Protein AF-A0A175R3Z2-F1 (afdb_monomer)

Secondary structure (DSSP, 8-state):
--HHHIIIIIHHHHHHHHHHHHHHHHHTTT----TTTTT-HHHHHHHHHHHHHHHHHHHHHHHHHHHHHHHHHHHHT---HHHHHHHHHHHHHHHHTSGGGGG-HHHHHHHHHHHHHHHHHHHHHHTT-

Foldseek 3Di:
DPPVCCVVPQLVVLLLVLLLQLLCLLDVVPDDDDVCCVVDVVSVVVVVVSSVVSSVVLSVLLVVLSVVLVVCCVVVVAQDLVVLQVSLQVSLQVSCCDDPNVVDPSSSSSSNSSSNSSSNSCNVRRRND

pLDDT: mean 83.49, std 7.94, range [58.94, 92.62]

Structure (mmCIF, N/CA/C/O backbone):
data_AF-A0A175R3Z2-F1
#
_entry.id   AF-A0A175R3Z2-F1
#
loop_
_atom_site.group_PDB
_atom_site.id
_atom_site.type_symbol
_atom_site.label_atom_id
_atom_site.label_alt_id
_atom_site.label_comp_id
_atom_site.label_asym_id
_atom_site.label_entity_id
_atom_site.label_seq_id
_atom_site.pdbx_PDB_ins_code
_atom_site.Cartn_x
_atom_site.Cartn_y
_atom_site.Cartn_z
_atom_site.occupancy
_atom_site.B_iso_or_equiv
_atom_site.auth_seq_id
_atom_site.auth_comp_id
_atom_site.auth_asym_id
_atom_site.auth_atom_id
_atom_site.pdbx_PDB_model_num
ATOM 1 N N . MET A 1 1 ? -24.640 -1.308 -1.535 1.00 61.31 1 MET A N 1
ATOM 2 C CA . MET A 1 1 ? -23.942 -2.569 -1.887 1.00 61.31 1 MET A CA 1
ATOM 3 C C . MET A 1 1 ? -23.992 -3.481 -0.667 1.00 61.31 1 MET A C 1
ATOM 5 O O . MET A 1 1 ? -23.917 -2.945 0.430 1.00 61.31 1 MET A O 1
ATOM 9 N N . SER A 1 2 ? -24.162 -4.803 -0.787 1.00 79.44 2 SER A N 1
ATOM 10 C CA . SER A 1 2 ? -24.062 -5.654 0.413 1.00 79.44 2 SER A CA 1
ATOM 11 C C . SER A 1 2 ? -22.615 -5.628 0.928 1.00 79.44 2 SER A C 1
ATOM 13 O O . SER A 1 2 ? -21.682 -5.655 0.122 1.00 79.44 2 SER A O 1
ATOM 15 N N . ALA A 1 3 ? -22.415 -5.565 2.250 1.00 79.00 3 ALA A N 1
ATOM 16 C CA . ALA A 1 3 ? -21.078 -5.511 2.861 1.00 79.00 3 ALA A CA 1
ATOM 17 C C . ALA A 1 3 ? -20.155 -6.643 2.364 1.00 79.00 3 ALA A C 1
ATOM 19 O O . ALA A 1 3 ? -18.959 -6.446 2.165 1.00 79.00 3 ALA A O 1
ATOM 20 N N . VAL A 1 4 ? -20.738 -7.805 2.057 1.00 79.88 4 VAL A N 1
ATOM 21 C CA . VAL A 1 4 ? -20.042 -8.975 1.508 1.00 79.88 4 VAL A CA 1
ATOM 22 C C . VAL A 1 4 ? -19.396 -8.684 0.149 1.00 79.88 4 VAL A C 1
ATOM 24 O O . VAL A 1 4 ? -18.222 -8.986 -0.036 1.00 79.88 4 VAL A O 1
ATOM 27 N N . LEU A 1 5 ? -20.116 -8.066 -0.796 1.00 82.31 5 LEU A N 1
ATOM 28 C CA . LEU A 1 5 ? -19.567 -7.756 -2.127 1.00 82.31 5 LEU A CA 1
ATOM 29 C C . LEU A 1 5 ? -18.435 -6.7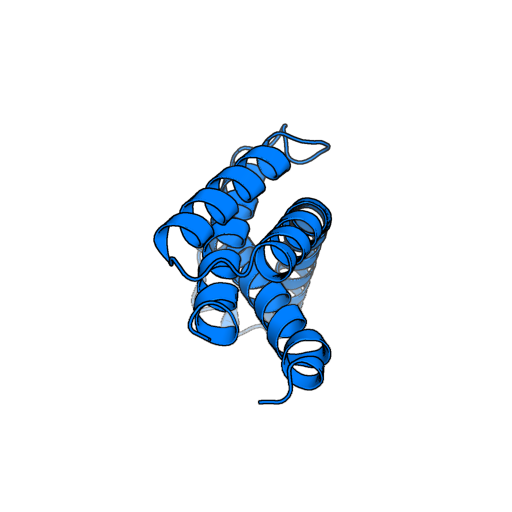28 -2.052 1.00 82.31 5 LEU A C 1
ATOM 31 O O . LEU A 1 5 ? -17.463 -6.809 -2.803 1.00 82.31 5 LEU A O 1
ATOM 35 N N . ARG A 1 6 ? -18.547 -5.776 -1.121 1.00 83.25 6 ARG A N 1
ATOM 36 C CA . ARG A 1 6 ? -17.521 -4.764 -0.871 1.00 83.25 6 ARG A CA 1
ATOM 37 C C . ARG A 1 6 ? -16.226 -5.406 -0.378 1.00 83.25 6 ARG A C 1
ATOM 39 O O . ARG A 1 6 ? -15.173 -5.169 -0.964 1.00 83.25 6 ARG A O 1
ATOM 46 N N . ILE A 1 7 ? -16.328 -6.252 0.646 1.00 83.38 7 ILE A N 1
ATOM 47 C CA . ILE A 1 7 ? -15.185 -6.937 1.262 1.00 83.38 7 ILE A CA 1
ATOM 48 C C . ILE A 1 7 ? -14.544 -7.942 0.301 1.00 83.38 7 ILE A C 1
ATOM 50 O O . ILE A 1 7 ? -13.323 -8.051 0.269 1.00 83.38 7 ILE A O 1
ATOM 54 N N . LEU A 1 8 ? -15.345 -8.646 -0.502 1.00 85.31 8 LEU A N 1
ATOM 55 C CA . LEU A 1 8 ? -14.841 -9.696 -1.387 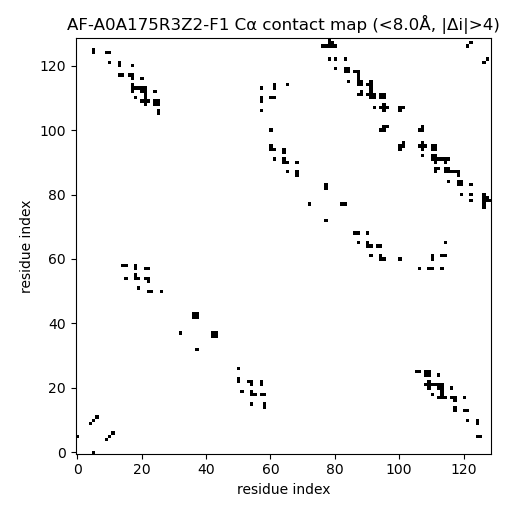1.00 85.31 8 LEU A CA 1
ATOM 56 C C . LEU A 1 8 ? -14.205 -9.158 -2.677 1.00 85.31 8 LEU A C 1
ATOM 58 O O . LEU A 1 8 ? -13.283 -9.781 -3.193 1.00 85.31 8 LEU A O 1
ATOM 62 N N . PHE A 1 9 ? -14.680 -8.022 -3.202 1.00 86.50 9 PHE A N 1
ATOM 63 C CA . PHE A 1 9 ? -14.243 -7.524 -4.514 1.00 86.50 9 PHE A CA 1
ATOM 64 C C . PHE A 1 9 ? -13.636 -6.124 -4.473 1.00 86.50 9 PHE A C 1
ATOM 66 O O . PHE A 1 9 ? -12.509 -5.936 -4.932 1.00 86.50 9 PHE A O 1
ATOM 73 N N . LEU A 1 10 ? -14.344 -5.134 -3.924 1.00 86.62 10 LEU A N 1
ATOM 74 C CA . LEU A 1 10 ? -13.889 -3.743 -4.013 1.00 86.62 10 LEU A CA 1
ATOM 75 C C . LEU A 1 10 ? -12.656 -3.475 -3.155 1.00 86.62 10 LEU A C 1
ATOM 77 O O . LEU A 1 10 ? -11.743 -2.800 -3.621 1.00 86.62 10 LEU A O 1
ATOM 81 N N . ILE A 1 11 ? -12.612 -3.992 -1.925 1.00 87.75 11 ILE A N 1
ATOM 82 C CA . ILE A 1 11 ? -11.463 -3.757 -1.045 1.00 87.75 11 ILE A CA 1
ATOM 83 C C . ILE A 1 11 ? -10.193 -4.427 -1.606 1.00 87.75 11 ILE A C 1
ATOM 85 O O . ILE A 1 11 ? -9.185 -3.727 -1.731 1.00 87.75 11 ILE A O 1
ATOM 89 N N . PRO A 1 12 ? -10.203 -5.709 -2.029 1.00 89.12 12 PRO A N 1
ATOM 90 C CA . PRO A 1 12 ? -9.031 -6.320 -2.654 1.00 89.12 12 PRO A CA 1
ATOM 91 C C . PRO A 1 12 ? -8.595 -5.598 -3.930 1.00 89.12 12 PRO A C 1
ATOM 93 O O . PRO A 1 12 ? -7.407 -5.363 -4.129 1.00 89.12 12 PRO A O 1
ATOM 96 N N . MET A 1 13 ? -9.541 -5.182 -4.776 1.00 90.00 13 MET A N 1
ATOM 97 C CA . MET A 1 13 ? -9.212 -4.431 -5.988 1.00 90.00 13 MET A CA 1
ATOM 98 C C . MET A 1 13 ? -8.601 -3.063 -5.657 1.00 90.00 13 MET A C 1
ATOM 100 O O . MET A 1 13 ? -7.606 -2.669 -6.261 1.00 90.00 13 MET A O 1
ATOM 104 N N . GLY A 1 14 ? -9.136 -2.369 -4.651 1.00 88.50 14 GLY A N 1
ATOM 105 C CA . GLY A 1 14 ? -8.580 -1.114 -4.153 1.00 88.50 14 GLY A CA 1
ATOM 106 C C . GLY A 1 14 ? -7.173 -1.273 -3.579 1.00 88.50 14 GLY A C 1
ATOM 107 O O . GLY A 1 14 ? -6.312 -0.433 -3.827 1.00 88.50 14 GLY A O 1
ATOM 108 N N . PHE A 1 15 ? -6.907 -2.379 -2.881 1.00 89.94 15 PHE A N 1
ATOM 109 C CA . PHE A 1 15 ? -5.566 -2.720 -2.412 1.00 89.94 15 PHE A CA 1
ATOM 110 C C . PHE A 1 15 ? -4.583 -2.906 -3.569 1.00 89.94 15 PHE A C 1
ATOM 112 O O . PHE A 1 15 ? -3.508 -2.311 -3.561 1.00 89.94 15 PHE A O 1
ATOM 119 N N . VAL A 1 16 ? -4.959 -3.684 -4.589 1.00 92.50 16 VAL A N 1
ATOM 120 C CA . VAL A 1 16 ? -4.114 -3.907 -5.771 1.00 92.50 16 VAL A CA 1
ATOM 121 C C . VAL A 1 16 ? -3.803 -2.583 -6.469 1.00 92.50 16 VAL A C 1
ATOM 123 O O . VAL A 1 16 ? -2.643 -2.307 -6.767 1.00 92.50 16 VAL A O 1
ATOM 126 N N . LEU A 1 17 ? -4.806 -1.722 -6.664 1.00 92.44 17 LEU A N 1
ATOM 127 C CA . LEU A 1 17 ? -4.609 -0.398 -7.260 1.00 92.44 17 LEU A CA 1
ATOM 128 C C . LEU A 1 17 ? -3.696 0.497 -6.411 1.00 92.44 17 LEU A C 1
ATOM 130 O O . LEU A 1 17 ? -2.858 1.207 -6.964 1.00 92.44 17 LEU A O 1
ATOM 134 N N . ALA A 1 18 ? -3.803 0.435 -5.084 1.00 91.19 18 ALA A N 1
ATOM 135 C CA . ALA A 1 18 ? -2.913 1.159 -4.184 1.00 91.19 18 ALA A CA 1
ATOM 136 C C . ALA A 1 18 ? -1.459 0.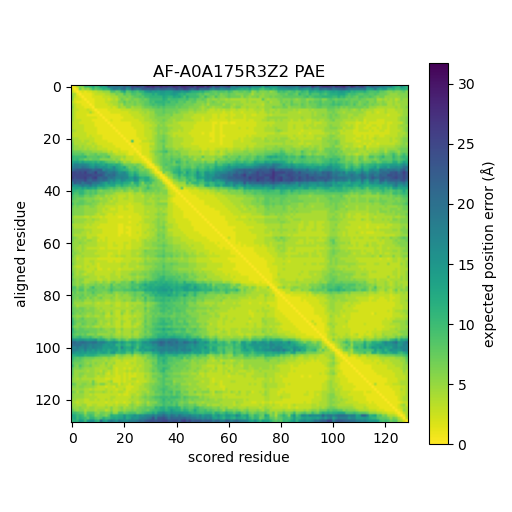661 -4.276 1.00 91.19 18 ALA A C 1
ATOM 138 O O . ALA A 1 18 ? -0.529 1.469 -4.289 1.00 91.19 18 ALA A O 1
ATOM 139 N N . CYS A 1 19 ? -1.250 -0.650 -4.422 1.00 91.81 19 CYS A N 1
ATOM 140 C CA . CYS A 1 19 ? 0.076 -1.229 -4.654 1.00 91.81 19 CYS A CA 1
ATOM 141 C C . CYS A 1 19 ? 0.652 -0.788 -6.005 1.00 91.81 19 CYS A C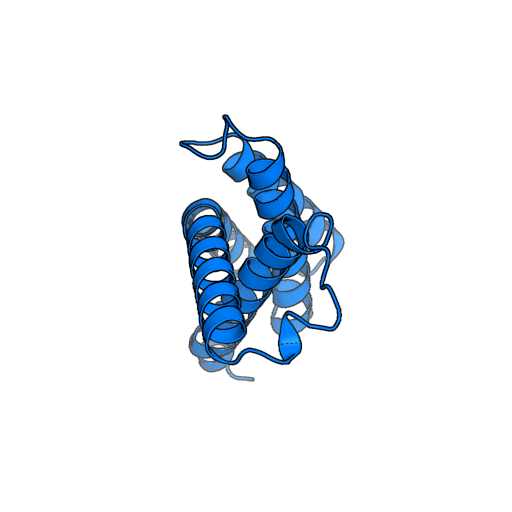 1
ATOM 143 O O . CYS A 1 19 ? 1.820 -0.409 -6.085 1.00 91.81 19 CYS A O 1
ATOM 145 N N . CYS A 1 20 ? -0.180 -0.759 -7.0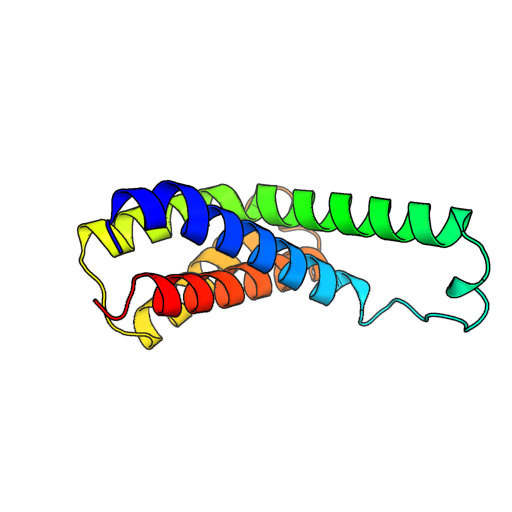51 1.00 92.62 20 CYS A N 1
ATOM 146 C CA . CYS A 1 20 ? 0.187 -0.210 -8.355 1.00 92.62 20 CYS A CA 1
ATOM 147 C C . CYS A 1 20 ? 0.545 1.279 -8.267 1.00 92.62 20 CYS A C 1
ATOM 149 O O . CYS A 1 20 ? 1.513 1.699 -8.892 1.00 92.62 20 CYS A O 1
ATOM 151 N N . ALA A 1 21 ? -0.178 2.075 -7.472 1.00 89.69 21 ALA A N 1
ATOM 152 C CA . ALA A 1 21 ? 0.149 3.482 -7.239 1.00 89.69 21 ALA A CA 1
ATOM 153 C C . ALA A 1 21 ? 1.501 3.647 -6.519 1.00 89.69 21 ALA A C 1
ATOM 155 O O . ALA A 1 21 ? 2.299 4.504 -6.897 1.00 89.69 21 ALA A O 1
ATOM 156 N N . GLY A 1 22 ? 1.799 2.790 -5.537 1.00 87.81 22 GLY A N 1
ATOM 157 C CA . GLY A 1 22 ? 3.113 2.741 -4.890 1.00 87.81 22 GLY A CA 1
ATOM 158 C C . GLY A 1 22 ? 4.239 2.364 -5.862 1.00 87.81 22 GLY A C 1
ATOM 159 O O . GLY A 1 22 ? 5.268 3.035 -5.904 1.00 87.81 22 GLY A O 1
ATOM 160 N N . ALA A 1 23 ? 4.034 1.344 -6.700 1.00 89.00 23 ALA A N 1
ATOM 161 C CA . ALA A 1 23 ? 4.988 0.960 -7.746 1.00 89.00 23 ALA A CA 1
ATOM 162 C C . ALA A 1 23 ? 5.181 2.062 -8.797 1.00 89.00 23 ALA A C 1
ATOM 164 O O . ALA A 1 23 ? 6.303 2.342 -9.213 1.00 89.00 23 ALA A O 1
ATOM 165 N N . ALA A 1 24 ? 4.106 2.743 -9.187 1.00 87.25 24 ALA A N 1
ATOM 166 C CA . ALA A 1 24 ? 4.164 3.887 -10.083 1.00 87.25 24 ALA A CA 1
ATOM 167 C C . ALA A 1 24 ? 5.021 5.015 -9.482 1.00 87.25 24 ALA A C 1
ATOM 169 O O . ALA A 1 24 ? 5.891 5.543 -10.171 1.00 87.25 24 ALA A O 1
ATOM 170 N N . ALA A 1 25 ? 4.857 5.320 -8.190 1.00 84.25 25 ALA A N 1
ATOM 171 C CA . ALA A 1 25 ? 5.667 6.317 -7.488 1.00 84.25 25 ALA A CA 1
ATOM 172 C C . ALA A 1 25 ? 7.163 5.949 -7.410 1.00 84.25 25 ALA A C 1
ATOM 174 O O . ALA A 1 25 ? 8.007 6.840 -7.355 1.00 84.25 25 ALA A O 1
ATOM 175 N N . LEU A 1 26 ? 7.498 4.655 -7.439 1.00 82.12 26 LEU A N 1
ATOM 176 C CA . LEU A 1 26 ? 8.882 4.173 -7.498 1.00 82.12 26 LEU A CA 1
ATOM 177 C C . LEU A 1 26 ? 9.518 4.301 -8.872 1.00 82.12 26 LEU A C 1
ATOM 179 O O . LEU A 1 26 ? 10.723 4.504 -8.957 1.00 82.12 26 LEU A O 1
ATOM 183 N N . ILE A 1 27 ? 8.733 4.092 -9.925 1.00 81.00 27 ILE A N 1
ATOM 184 C CA . ILE A 1 27 ? 9.249 3.847 -11.273 1.00 81.00 27 ILE A CA 1
ATOM 185 C C . ILE A 1 27 ? 9.185 5.121 -12.120 1.00 81.00 27 ILE A C 1
ATOM 187 O O . ILE A 1 27 ? 10.183 5.496 -12.733 1.00 81.00 27 ILE A O 1
ATOM 191 N N . LEU A 1 28 ? 8.044 5.820 -12.128 1.00 78.44 28 LEU A N 1
ATOM 192 C CA . LEU A 1 28 ? 7.802 6.980 -12.999 1.00 78.44 28 LEU A CA 1
ATOM 193 C C . LEU A 1 28 ? 8.834 8.110 -12.872 1.00 78.44 28 LEU A C 1
ATOM 195 O O . LEU A 1 28 ? 9.193 8.658 -13.909 1.00 78.44 28 LEU A O 1
ATOM 199 N N . PRO A 1 29 ? 9.343 8.471 -11.675 1.00 77.50 29 PRO A N 1
ATOM 200 C CA . PRO A 1 29 ? 10.317 9.557 -11.566 1.00 77.50 29 PRO A CA 1
ATOM 201 C C . PRO A 1 29 ? 11.671 9.256 -12.222 1.00 77.50 29 PRO A C 1
ATOM 203 O O . PRO A 1 29 ? 12.435 10.182 -12.473 1.00 77.50 29 PRO A O 1
ATOM 206 N N . PHE A 1 30 ? 11.990 7.979 -12.457 1.00 73.12 30 PHE A N 1
ATOM 207 C CA . PHE A 1 30 ? 13.312 7.535 -12.919 1.00 73.12 30 PHE A CA 1
ATOM 208 C C . PHE A 1 30 ? 13.277 6.819 -14.270 1.00 73.12 30 PHE A C 1
ATOM 210 O O . PHE A 1 30 ? 14.328 6.526 -14.837 1.00 73.12 30 PHE A O 1
ATOM 217 N N . VAL A 1 31 ? 12.085 6.513 -14.782 1.00 71.81 31 VAL A N 1
ATOM 218 C CA . VAL A 1 31 ? 11.912 5.943 -16.112 1.00 71.81 31 VAL A CA 1
ATOM 219 C C . VAL A 1 31 ? 11.856 7.078 -17.126 1.00 71.81 31 VAL A C 1
ATOM 221 O O . VAL A 1 31 ? 10.833 7.727 -17.332 1.00 71.81 31 VAL A O 1
ATOM 224 N N . GLU A 1 32 ? 12.981 7.298 -17.798 1.00 69.56 32 GLU A N 1
ATOM 225 C CA . GLU A 1 32 ? 12.976 7.963 -19.092 1.00 69.56 32 GLU A CA 1
ATOM 226 C C . GLU A 1 32 ? 12.388 6.966 -20.097 1.00 69.56 32 GLU A C 1
ATOM 228 O O . GLU A 1 32 ? 12.929 5.879 -20.289 1.00 69.56 32 GLU A O 1
ATOM 233 N N . LEU A 1 33 ? 11.244 7.296 -20.697 1.00 67.56 33 LEU A N 1
ATOM 234 C CA . LEU A 1 33 ? 10.668 6.545 -21.814 1.00 67.56 33 LEU A CA 1
ATOM 235 C C . LEU A 1 33 ? 11.242 7.143 -23.104 1.00 67.56 33 LEU A C 1
ATOM 237 O O . LEU A 1 33 ? 10.632 8.068 -23.649 1.00 67.56 33 LEU A O 1
ATOM 241 N N . PRO A 1 34 ? 12.402 6.691 -23.624 1.00 61.28 34 PRO A N 1
ATOM 242 C CA . PRO A 1 34 ? 12.801 7.106 -24.957 1.00 61.28 34 PRO A CA 1
ATOM 243 C C . PRO A 1 34 ? 11.689 6.668 -25.912 1.00 61.28 34 PRO A C 1
ATOM 245 O O . PRO A 1 34 ? 11.184 5.553 -25.799 1.00 61.28 34 PRO A O 1
AT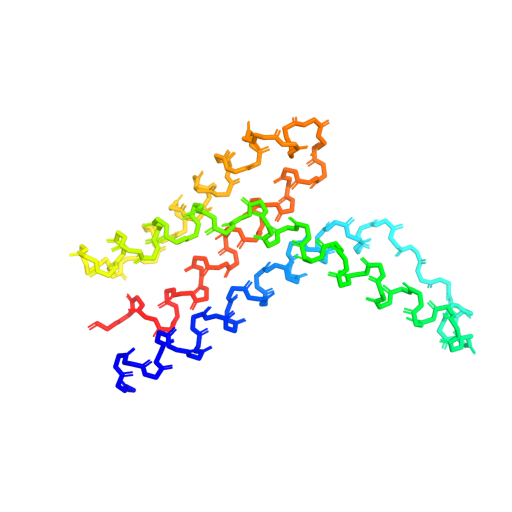OM 248 N N . GLY A 1 35 ? 11.288 7.517 -26.861 1.00 64.00 35 GLY A N 1
ATOM 249 C CA . GLY A 1 35 ? 10.186 7.207 -27.787 1.00 64.00 35 GLY A CA 1
ATOM 250 C C . GLY A 1 35 ? 10.363 5.885 -28.560 1.00 64.00 35 GLY A C 1
ATOM 251 O O . GLY A 1 35 ? 9.388 5.322 -29.047 1.00 64.00 35 GLY A O 1
ATOM 252 N N . ALA A 1 36 ? 11.591 5.355 -28.612 1.00 60.97 36 ALA A N 1
ATOM 253 C CA . ALA A 1 36 ? 11.934 4.042 -29.155 1.00 60.97 36 ALA A CA 1
ATOM 254 C C . ALA A 1 36 ? 11.680 2.848 -28.200 1.00 60.97 36 ALA A C 1
ATOM 256 O O . ALA A 1 36 ? 11.551 1.724 -28.667 1.00 60.97 36 ALA A O 1
ATOM 257 N N . ALA A 1 37 ? 11.564 3.038 -26.881 1.00 61.16 37 ALA A N 1
ATOM 258 C CA . ALA A 1 37 ? 11.262 1.945 -25.942 1.00 61.16 37 ALA A CA 1
ATOM 259 C C . ALA A 1 37 ? 9.851 1.366 -26.147 1.00 61.16 37 ALA A C 1
ATOM 261 O O . ALA A 1 37 ? 9.616 0.191 -25.883 1.00 61.16 37 ALA A O 1
ATOM 262 N N . MET A 1 38 ? 8.924 2.177 -26.668 1.00 67.44 38 MET A N 1
ATOM 263 C CA . MET A 1 38 ? 7.562 1.748 -27.000 1.00 67.44 38 MET A CA 1
ATOM 264 C C . MET A 1 38 ? 7.459 1.082 -28.382 1.00 67.44 38 MET A C 1
ATOM 266 O O . MET A 1 38 ? 6.397 0.564 -28.719 1.00 67.44 38 MET A O 1
ATOM 270 N N . SER A 1 39 ? 8.526 1.090 -29.196 1.00 79.00 39 SER A N 1
ATOM 271 C CA . SER A 1 39 ? 8.523 0.456 -30.523 1.00 79.00 39 SER A CA 1
ATOM 272 C C . SER A 1 39 ? 9.016 -0.994 -30.510 1.00 79.00 39 SER A C 1
ATOM 274 O O . SER A 1 39 ? 8.753 -1.726 -31.463 1.00 79.00 39 SER A O 1
ATOM 276 N N . ASN A 1 40 ? 9.679 -1.437 -29.434 1.00 83.88 40 ASN A N 1
ATOM 277 C CA . ASN A 1 40 ? 10.108 -2.823 -29.256 1.00 83.88 40 ASN A CA 1
ATOM 278 C C . ASN A 1 40 ? 9.150 -3.585 -28.311 1.00 83.88 40 ASN A C 1
ATOM 280 O O . ASN A 1 40 ? 9.168 -3.337 -27.102 1.00 83.88 40 ASN A O 1
ATOM 284 N N . PRO A 1 41 ? 8.353 -4.553 -28.806 1.00 84.94 41 PRO A N 1
ATOM 285 C CA . PRO A 1 41 ? 7.371 -5.262 -27.984 1.00 84.94 41 PRO A CA 1
ATOM 286 C C . PRO A 1 41 ? 8.003 -6.083 -26.852 1.00 84.94 41 PRO A C 1
ATOM 288 O O . PRO A 1 41 ? 7.393 -6.212 -25.795 1.00 84.94 41 PRO A O 1
ATOM 291 N N . ALA A 1 42 ? 9.227 -6.598 -27.026 1.00 88.31 42 ALA A N 1
ATOM 292 C CA . ALA A 1 42 ? 9.919 -7.338 -25.968 1.00 88.31 42 ALA A CA 1
ATOM 293 C C . ALA A 1 42 ? 10.251 -6.431 -24.771 1.00 88.31 42 ALA A C 1
ATOM 295 O O . ALA A 1 42 ? 10.051 -6.812 -23.622 1.00 88.31 42 ALA A O 1
ATOM 296 N N . GLN A 1 43 ? 10.664 -5.192 -25.042 1.00 82.94 43 GLN A N 1
ATOM 297 C CA . GLN A 1 43 ? 10.988 -4.218 -24.002 1.00 82.94 43 GLN A CA 1
ATOM 298 C C . GLN A 1 43 ? 9.743 -3.765 -23.224 1.00 82.94 43 GLN A C 1
ATOM 300 O O . GLN A 1 43 ? 9.810 -3.553 -22.015 1.00 82.94 43 GLN A O 1
ATOM 305 N N . VAL A 1 44 ? 8.589 -3.664 -23.894 1.00 84.62 44 VAL A N 1
ATOM 306 C CA . VAL A 1 44 ? 7.303 -3.394 -23.230 1.00 84.62 44 VAL A CA 1
ATOM 307 C C . VAL A 1 44 ? 6.931 -4.535 -22.281 1.00 84.62 44 VAL A C 1
ATOM 309 O O . VAL A 1 44 ? 6.499 -4.275 -21.159 1.00 84.62 44 VAL A O 1
ATOM 312 N N . VAL A 1 45 ? 7.126 -5.791 -22.697 1.00 88.56 45 VAL A N 1
ATOM 313 C CA . VAL A 1 45 ? 6.871 -6.962 -21.843 1.00 88.56 45 VAL A CA 1
ATOM 314 C C . VAL A 1 45 ? 7.764 -6.943 -20.602 1.00 88.56 45 VAL A C 1
ATOM 316 O O . VAL A 1 45 ? 7.251 -7.112 -19.496 1.00 88.56 45 VAL A O 1
ATOM 319 N N . ASP A 1 46 ? 9.058 -6.656 -20.758 1.00 87.50 46 ASP A N 1
ATOM 320 C CA . ASP A 1 46 ? 9.988 -6.548 -19.627 1.00 87.50 46 ASP A CA 1
ATOM 321 C C . ASP A 1 46 ? 9.582 -5.431 -18.654 1.00 87.50 46 ASP A C 1
ATOM 323 O O . ASP A 1 46 ? 9.577 -5.635 -17.440 1.00 87.50 46 ASP A O 1
ATOM 327 N N . LEU A 1 47 ? 9.172 -4.264 -19.164 1.00 85.81 47 LEU A N 1
ATOM 328 C CA . LEU A 1 47 ? 8.698 -3.148 -18.338 1.00 85.81 47 LEU A CA 1
ATOM 329 C C . LEU A 1 47 ? 7.432 -3.506 -17.549 1.00 85.81 47 LEU A C 1
ATOM 331 O O . LEU A 1 47 ? 7.337 -3.191 -16.362 1.00 85.81 47 LEU A O 1
ATOM 335 N N . VAL A 1 48 ? 6.471 -4.188 -18.179 1.00 88.25 48 VAL A N 1
ATOM 336 C CA . VAL A 1 48 ? 5.254 -4.668 -17.504 1.00 88.25 48 VAL A CA 1
ATOM 337 C C . VAL A 1 48 ? 5.604 -5.700 -16.432 1.00 88.25 48 VAL A C 1
ATOM 339 O O . VAL A 1 48 ? 5.063 -5.657 -15.323 1.00 88.25 48 VAL A O 1
ATOM 342 N N . PHE A 1 49 ? 6.535 -6.607 -16.722 1.00 90.69 49 PHE A N 1
ATOM 343 C CA . PHE A 1 49 ? 6.984 -7.608 -15.761 1.00 90.69 49 PHE A CA 1
ATOM 344 C C . PHE A 1 49 ? 7.689 -6.967 -14.554 1.00 90.69 49 PHE A C 1
ATOM 346 O O . PHE A 1 49 ? 7.358 -7.265 -13.408 1.00 90.69 49 PHE A O 1
ATOM 353 N N . LEU A 1 50 ? 8.587 -6.007 -14.782 1.00 89.06 50 LEU A N 1
ATOM 354 C CA . LEU A 1 50 ? 9.243 -5.258 -13.707 1.00 89.06 50 LEU A CA 1
ATOM 355 C C . LEU A 1 50 ? 8.243 -4.449 -12.874 1.00 89.06 50 LEU A C 1
ATOM 357 O O . LEU A 1 50 ? 8.307 -4.471 -11.645 1.00 89.06 50 LEU A O 1
ATOM 361 N N . PHE A 1 51 ? 7.279 -3.784 -13.517 1.00 90.12 51 PHE A N 1
ATOM 362 C CA . PHE A 1 51 ? 6.226 -3.046 -12.820 1.00 90.12 51 PHE A CA 1
ATOM 363 C C . PHE A 1 51 ? 5.378 -3.960 -11.928 1.00 90.12 51 PHE A C 1
ATOM 365 O O . PHE A 1 51 ? 5.106 -3.628 -10.774 1.00 90.12 51 PHE A O 1
ATOM 372 N N . THR A 1 52 ? 4.977 -5.126 -12.439 1.00 90.88 52 THR A N 1
ATOM 373 C CA . THR A 1 52 ? 4.155 -6.082 -11.681 1.00 90.88 52 THR A CA 1
ATOM 374 C C . THR A 1 52 ? 4.913 -6.693 -10.507 1.00 90.88 52 THR A C 1
ATOM 376 O O . THR A 1 52 ? 4.347 -6.787 -9.417 1.00 90.88 52 THR A O 1
ATOM 379 N N . LEU A 1 53 ? 6.198 -7.022 -10.672 1.00 91.44 53 LEU A N 1
ATOM 380 C CA . LEU A 1 53 ? 7.059 -7.432 -9.559 1.00 91.44 53 LEU A CA 1
ATOM 381 C C . LEU A 1 53 ? 7.184 -6.332 -8.500 1.00 91.44 53 LEU A C 1
ATOM 383 O O . LEU A 1 53 ? 7.073 -6.611 -7.305 1.00 91.44 53 LEU A O 1
ATOM 387 N N . GLN A 1 54 ? 7.354 -5.077 -8.922 1.00 89.56 54 GLN A N 1
ATOM 388 C CA . GLN A 1 54 ? 7.453 -3.954 -7.995 1.00 89.56 54 GLN A CA 1
ATOM 389 C C . GLN A 1 54 ? 6.149 -3.739 -7.220 1.00 89.56 54 GLN A C 1
ATOM 391 O O . GLN A 1 54 ? 6.174 -3.521 -6.008 1.00 89.56 54 GLN A O 1
ATOM 396 N N . ALA A 1 55 ? 5.002 -3.842 -7.894 1.00 91.69 55 ALA A N 1
ATOM 397 C CA . ALA A 1 55 ? 3.691 -3.769 -7.257 1.00 91.69 55 ALA A CA 1
ATOM 398 C C . ALA A 1 55 ? 3.484 -4.922 -6.265 1.00 91.69 55 ALA A C 1
ATOM 400 O O . ALA A 1 55 ? 2.985 -4.695 -5.164 1.00 91.69 55 ALA A O 1
ATOM 401 N N . ALA A 1 56 ? 3.922 -6.136 -6.610 1.00 91.31 56 ALA A N 1
ATOM 402 C CA . ALA A 1 56 ? 3.871 -7.285 -5.712 1.00 91.31 56 ALA A CA 1
ATOM 403 C C . ALA A 1 56 ? 4.747 -7.083 -4.465 1.00 91.31 56 ALA A C 1
ATOM 405 O O . ALA A 1 56 ? 4.308 -7.396 -3.359 1.00 91.31 56 ALA A O 1
ATOM 406 N N . GLN A 1 57 ? 5.945 -6.507 -4.612 1.00 89.12 57 GLN A N 1
ATOM 407 C CA . GLN A 1 57 ? 6.816 -6.176 -3.482 1.00 89.12 57 GLN A CA 1
ATOM 408 C C . GLN A 1 57 ? 6.150 -5.169 -2.533 1.00 89.12 57 GLN A C 1
ATOM 410 O O . GLN A 1 57 ? 6.146 -5.386 -1.322 1.00 89.12 57 GLN A O 1
ATOM 415 N N . VAL A 1 58 ? 5.569 -4.090 -3.069 1.00 88.62 58 VAL A N 1
ATOM 416 C CA . VAL A 1 58 ? 4.840 -3.090 -2.266 1.00 88.62 58 VAL A CA 1
ATOM 417 C C . VAL A 1 58 ? 3.625 -3.723 -1.585 1.00 88.62 58 VAL A C 1
ATOM 419 O O . VAL A 1 58 ? 3.364 -3.467 -0.413 1.00 88.62 58 VAL A O 1
ATOM 422 N N . GLY A 1 59 ? 2.899 -4.593 -2.289 1.00 88.31 59 GLY A N 1
ATOM 423 C CA . GLY A 1 59 ? 1.776 -5.328 -1.713 1.00 88.31 59 GLY A CA 1
ATOM 424 C C . GLY A 1 59 ? 2.202 -6.239 -0.569 1.00 88.31 59 GLY A C 1
ATOM 425 O O . GLY A 1 59 ? 1.556 -6.249 0.473 1.00 88.31 59 GLY A O 1
ATOM 426 N N . TRP A 1 60 ? 3.321 -6.948 -0.711 1.00 88.69 60 TRP A N 1
ATOM 427 C CA . TRP A 1 60 ? 3.850 -7.812 0.342 1.00 88.69 60 TRP A CA 1
ATOM 428 C C . TRP A 1 60 ? 4.184 -7.038 1.622 1.00 88.69 60 TRP A C 1
ATOM 430 O O . TRP A 1 60 ? 3.826 -7.473 2.716 1.00 88.69 60 TRP A O 1
ATOM 440 N N . THR A 1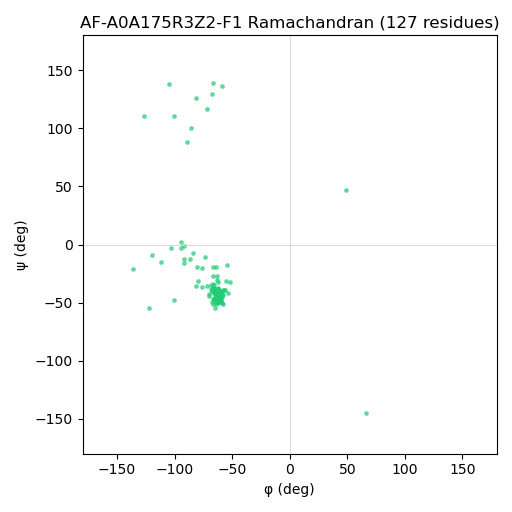 61 ? 4.823 -5.871 1.501 1.00 84.62 61 THR A N 1
ATOM 441 C CA . THR A 1 61 ? 5.182 -5.040 2.662 1.00 84.62 61 THR A CA 1
ATOM 442 C C . THR A 1 61 ? 3.962 -4.368 3.291 1.00 84.62 61 THR A C 1
ATOM 444 O O . THR A 1 61 ? 3.881 -4.253 4.515 1.00 84.62 61 THR A O 1
ATOM 447 N N . ALA A 1 62 ? 2.987 -3.957 2.478 1.00 84.56 62 ALA A N 1
ATOM 448 C CA . ALA A 1 62 ? 1.803 -3.237 2.933 1.00 84.56 62 ALA A CA 1
ATOM 449 C C . ALA A 1 62 ? 0.646 -4.141 3.401 1.00 84.56 62 ALA A C 1
ATOM 451 O O . ALA A 1 62 ? -0.284 -3.637 4.026 1.00 84.56 62 ALA A O 1
ATOM 452 N N . LEU A 1 63 ? 0.672 -5.455 3.140 1.00 87.31 63 LEU A N 1
ATOM 453 C CA . LEU A 1 63 ? -0.471 -6.348 3.384 1.00 87.31 63 LEU A CA 1
ATOM 454 C C . LEU A 1 63 ? -0.898 -6.406 4.857 1.00 87.31 63 LEU A C 1
ATOM 456 O O . LEU A 1 63 ? -2.078 -6.283 5.177 1.00 87.31 63 LEU A O 1
ATOM 460 N N . VAL A 1 64 ? 0.051 -6.610 5.769 1.00 87.56 64 VAL A N 1
ATOM 461 C CA . VAL A 1 64 ? -0.252 -6.751 7.201 1.00 87.56 64 VAL A CA 1
ATOM 462 C C . VAL A 1 64 ? -0.833 -5.468 7.806 1.00 87.56 64 VAL A C 1
ATOM 464 O O . VAL A 1 64 ? -1.925 -5.548 8.374 1.00 87.56 64 VAL A O 1
ATOM 467 N N . PRO A 1 65 ? -0.194 -4.282 7.699 1.00 84.06 65 PRO A N 1
ATOM 468 C CA . PRO A 1 65 ? -0.77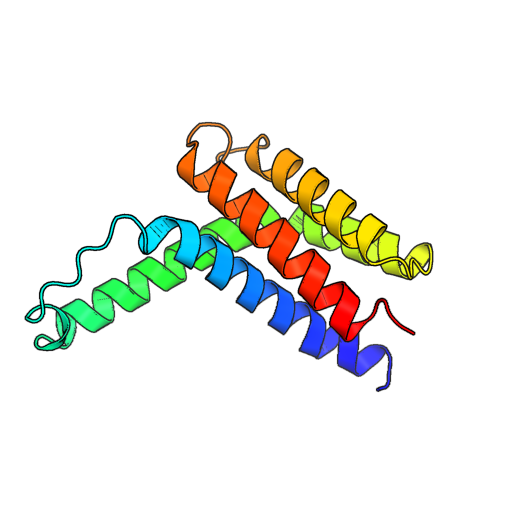7 -3.061 8.262 1.00 84.06 65 PRO A CA 1
ATOM 469 C C . PRO A 1 65 ? -2.113 -2.710 7.602 1.00 84.06 65 PRO A C 1
ATOM 471 O O . PRO A 1 65 ? -3.008 -2.207 8.277 1.00 84.06 65 PRO A O 1
ATOM 474 N N . PHE A 1 66 ? -2.278 -3.028 6.315 1.00 84.94 66 PHE A N 1
ATOM 475 C CA . PHE A 1 66 ? -3.545 -2.895 5.609 1.00 84.94 66 PHE A CA 1
ATOM 476 C C . PHE A 1 66 ? -4.655 -3.723 6.263 1.00 84.94 66 PHE A C 1
ATOM 478 O O . PHE A 1 66 ? -5.726 -3.189 6.551 1.00 84.94 66 PHE A O 1
ATOM 485 N N . LEU A 1 67 ? -4.408 -5.011 6.526 1.00 88.19 67 LEU A N 1
ATOM 486 C CA . LEU A 1 67 ? -5.413 -5.899 7.113 1.00 88.19 67 LEU A CA 1
ATOM 487 C C . LEU A 1 67 ? -5.791 -5.434 8.519 1.00 88.19 67 LEU A C 1
ATOM 489 O O . LEU A 1 67 ? -6.970 -5.406 8.863 1.00 88.19 67 LEU A O 1
ATOM 493 N N . VAL A 1 68 ? -4.800 -5.011 9.308 1.00 88.31 68 VAL A N 1
ATOM 494 C CA . VAL A 1 68 ? -5.029 -4.434 10.637 1.00 88.31 68 VAL A CA 1
ATOM 495 C C . VAL A 1 68 ? -5.911 -3.190 10.538 1.00 88.31 68 VAL A C 1
ATOM 497 O O . VAL A 1 68 ? -6.907 -3.084 11.252 1.00 88.31 68 VAL A O 1
ATOM 500 N N . PHE A 1 69 ? -5.592 -2.268 9.631 1.00 85.94 69 PHE A N 1
ATOM 501 C CA . PHE A 1 69 ? -6.365 -1.044 9.447 1.00 85.94 69 PHE A CA 1
ATOM 502 C C . PHE A 1 69 ? -7.805 -1.311 8.986 1.00 85.94 69 PHE A C 1
ATOM 504 O O . PHE A 1 69 ? -8.733 -0.689 9.505 1.00 85.94 69 PHE A O 1
ATOM 511 N N . LEU A 1 70 ? -8.006 -2.253 8.063 1.00 87.19 70 LEU A N 1
ATOM 512 C CA . LEU A 1 70 ? -9.330 -2.668 7.604 1.00 87.19 70 LEU A CA 1
ATOM 513 C C . LEU A 1 70 ? -10.175 -3.217 8.755 1.00 87.19 70 LEU A C 1
ATOM 515 O O . LEU A 1 70 ? -11.309 -2.784 8.950 1.00 87.19 70 LEU A O 1
ATOM 519 N N . VAL A 1 71 ? -9.609 -4.129 9.549 1.00 89.00 71 VAL A N 1
ATOM 520 C CA . VAL A 1 71 ? -10.307 -4.729 10.693 1.00 89.00 71 VAL A CA 1
ATOM 521 C C . VAL A 1 71 ? -10.682 -3.659 11.715 1.00 89.00 71 VAL A C 1
ATOM 523 O O . VAL A 1 71 ? -11.818 -3.636 12.181 1.00 89.00 71 VAL A O 1
ATOM 526 N N . LEU A 1 72 ? -9.762 -2.743 12.034 1.00 87.00 72 LEU A N 1
ATOM 527 C CA . LEU A 1 72 ? -10.030 -1.643 12.962 1.00 87.00 72 LEU A CA 1
ATOM 528 C C . LEU A 1 72 ? -11.103 -0.685 12.432 1.00 87.00 72 LEU A C 1
ATOM 530 O O . LEU A 1 72 ? -11.972 -0.266 13.194 1.00 87.00 72 LEU A O 1
ATOM 534 N N . SER A 1 73 ? -11.072 -0.360 11.139 1.00 84.62 73 SER A N 1
ATOM 535 C CA . SER A 1 73 ? -12.034 0.557 10.522 1.00 84.62 73 SER A CA 1
ATOM 536 C C . SER A 1 73 ? -13.451 -0.011 10.516 1.00 84.62 73 SER A C 1
ATOM 538 O O . SER A 1 73 ? -14.390 0.713 10.849 1.00 84.62 73 SER A O 1
ATOM 540 N N . GLU A 1 74 ? -13.609 -1.303 10.219 1.00 85.69 74 GLU A N 1
ATOM 541 C CA . GLU A 1 74 ? -14.904 -1.992 10.291 1.00 85.69 74 GLU A CA 1
ATOM 542 C C . GLU A 1 74 ? -15.374 -2.174 11.746 1.00 85.69 74 GLU A C 1
ATOM 544 O O . GLU A 1 74 ? -16.530 -1.894 12.067 1.00 85.69 74 GLU A O 1
ATOM 549 N N . ALA A 1 75 ? -14.484 -2.582 12.661 1.00 86.56 75 ALA A N 1
ATOM 550 C CA . ALA A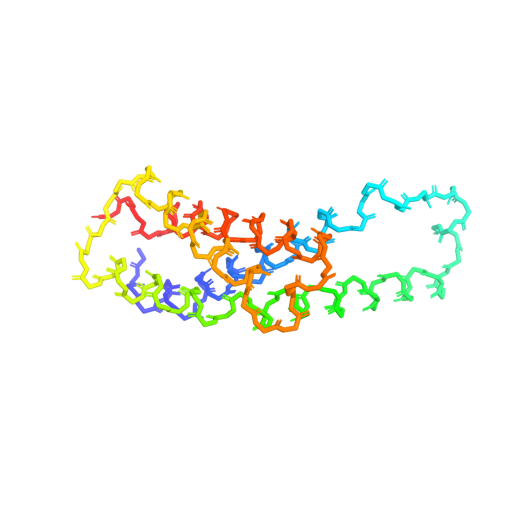 1 75 ? -14.836 -2.812 14.065 1.00 86.56 75 ALA A CA 1
ATOM 551 C C . ALA A 1 75 ? -15.288 -1.528 14.779 1.00 86.56 75 ALA A C 1
ATOM 553 O O . ALA A 1 75 ? -16.220 -1.554 15.583 1.00 86.56 75 ALA A O 1
ATOM 554 N N . LEU A 1 76 ? -14.638 -0.403 14.475 1.00 84.81 76 LEU A N 1
ATOM 555 C CA . LEU A 1 76 ? -14.904 0.892 15.102 1.00 84.81 76 LEU A CA 1
ATOM 556 C C . LEU A 1 76 ? -15.892 1.760 14.309 1.00 84.81 76 LEU A C 1
ATOM 558 O O . LEU A 1 76 ? -16.238 2.847 14.771 1.00 84.81 76 LEU A O 1
ATOM 562 N N . ARG A 1 77 ? -16.350 1.301 13.133 1.00 84.12 77 ARG A N 1
ATOM 563 C CA . ARG A 1 77 ? -17.242 2.042 12.220 1.00 84.12 77 ARG A CA 1
ATOM 564 C C . ARG A 1 77 ? -16.758 3.470 11.959 1.00 84.12 77 ARG A C 1
ATOM 566 O O . ARG A 1 77 ? -17.511 4.442 12.066 1.00 84.12 77 ARG A O 1
ATOM 573 N N . LEU A 1 78 ? -15.468 3.606 11.667 1.00 83.31 78 LEU A N 1
ATOM 574 C CA . LEU A 1 78 ? -14.860 4.911 11.426 1.00 83.31 78 LEU A CA 1
ATOM 575 C C . LEU A 1 78 ? -15.424 5.499 10.129 1.00 83.31 78 LEU A C 1
ATOM 577 O O . LEU A 1 78 ? -15.406 4.847 9.093 1.00 83.31 78 LEU A O 1
ATOM 581 N N . ARG A 1 79 ? -15.894 6.752 10.186 1.00 84.94 79 ARG A N 1
ATOM 582 C CA . ARG A 1 79 ? -16.485 7.463 9.031 1.00 84.94 79 ARG A CA 1
ATOM 583 C C . ARG A 1 79 ? -15.657 8.645 8.513 1.00 84.94 79 ARG A C 1
ATOM 585 O O . ARG A 1 79 ? -15.884 9.182 7.432 1.00 84.94 79 ARG A O 1
ATOM 592 N N . SER A 1 80 ? -14.694 9.109 9.307 1.00 86.19 80 SER A N 1
ATOM 593 C CA . SER A 1 80 ? -13.944 10.331 8.998 1.00 86.19 80 SER A CA 1
ATOM 594 C C . SER A 1 80 ? -12.821 10.066 8.000 1.00 86.19 80 SER A C 1
ATOM 596 O O . SER A 1 80 ? -11.940 9.245 8.264 1.00 86.19 80 SER A O 1
ATOM 598 N N . ILE A 1 81 ? -12.799 10.823 6.901 1.00 86.25 81 ILE A N 1
ATOM 599 C CA . ILE A 1 81 ? -11.727 10.783 5.896 1.00 86.25 81 ILE A CA 1
ATOM 600 C C . ILE A 1 81 ? -10.349 11.069 6.504 1.00 86.25 81 ILE A C 1
ATOM 602 O O . ILE A 1 81 ? -9.373 10.407 6.160 1.00 86.25 81 ILE A O 1
ATOM 606 N N . LEU A 1 82 ? -10.268 12.006 7.456 1.00 88.12 82 LEU A N 1
ATOM 607 C CA . LEU A 1 82 ? -9.003 12.372 8.097 1.00 88.12 82 LEU A CA 1
ATOM 608 C C . LEU A 1 82 ? -8.439 11.212 8.917 1.00 88.12 82 LEU A C 1
ATOM 610 O O . LEU A 1 82 ? -7.236 10.979 8.891 1.00 88.12 82 LEU A O 1
ATOM 614 N N . ILE A 1 83 ? -9.304 10.453 9.597 1.00 87.06 83 ILE A N 1
ATOM 615 C CA . ILE A 1 83 ? -8.875 9.281 10.370 1.00 87.06 83 ILE A CA 1
ATOM 616 C C . ILE A 1 83 ? -8.308 8.213 9.434 1.00 87.06 83 ILE A C 1
ATOM 618 O O . ILE A 1 83 ? -7.256 7.653 9.727 1.00 87.06 83 ILE A O 1
ATOM 622 N N . HIS A 1 84 ? -8.952 7.978 8.289 1.00 87.44 84 HIS A N 1
ATOM 623 C CA . HIS A 1 84 ? -8.457 7.020 7.303 1.00 87.44 84 HIS A CA 1
ATOM 624 C C . HIS A 1 84 ? -7.118 7.466 6.724 1.00 87.44 84 HIS A C 1
ATOM 626 O O . HIS A 1 84 ? -6.186 6.673 6.686 1.00 87.44 84 HIS A O 1
ATOM 632 N N . LEU A 1 85 ? -6.989 8.737 6.335 1.00 88.50 85 LEU A N 1
ATOM 633 C CA . LEU A 1 85 ? -5.739 9.288 5.810 1.00 88.50 85 LEU A CA 1
ATOM 634 C C . LEU A 1 85 ? -4.590 9.192 6.816 1.00 88.50 85 LEU A C 1
ATOM 636 O O . LEU A 1 85 ? -3.506 8.740 6.453 1.00 88.50 85 LEU A O 1
ATOM 640 N N . ILE A 1 86 ? -4.822 9.566 8.077 1.00 89.94 86 ILE A N 1
ATOM 641 C CA . ILE A 1 86 ? -3.814 9.451 9.139 1.00 89.94 86 ILE A CA 1
ATOM 642 C C . ILE A 1 86 ? -3.445 7.985 9.359 1.00 89.94 86 ILE A C 1
ATOM 644 O O . ILE A 1 86 ? -2.267 7.659 9.449 1.00 89.94 86 ILE A O 1
ATOM 648 N N . ALA A 1 87 ? -4.426 7.087 9.408 1.00 87.25 87 ALA A N 1
ATOM 649 C CA . ALA A 1 87 ? -4.167 5.669 9.600 1.00 87.25 87 ALA A CA 1
ATOM 650 C C . ALA A 1 87 ? -3.430 5.036 8.409 1.00 87.25 87 ALA A C 1
ATOM 652 O O . ALA A 1 87 ? -2.524 4.236 8.619 1.00 87.25 87 ALA A O 1
ATOM 653 N N . GLY A 1 88 ? -3.745 5.438 7.175 1.00 88.00 88 GLY A N 1
ATOM 654 C CA . GLY A 1 88 ? -3.009 5.045 5.973 1.00 88.00 88 GLY A CA 1
ATOM 655 C C . GLY A 1 88 ? -1.571 5.557 5.977 1.00 88.00 88 GLY A C 1
ATOM 656 O O . GLY A 1 88 ? -0.654 4.798 5.672 1.00 88.00 88 GLY A O 1
ATOM 657 N N . LEU A 1 89 ? -1.359 6.810 6.392 1.00 89.81 89 LEU A N 1
ATOM 658 C CA . LEU A 1 89 ? -0.029 7.402 6.549 1.00 89.81 89 LEU A CA 1
ATOM 659 C C . LEU A 1 89 ? 0.791 6.661 7.611 1.00 89.81 89 LEU A C 1
ATOM 661 O O . LEU A 1 89 ? 1.925 6.273 7.352 1.00 89.81 89 LEU A O 1
ATOM 665 N N . VAL A 1 90 ? 0.215 6.451 8.796 1.00 89.75 90 VAL A N 1
ATOM 666 C CA . VAL A 1 90 ? 0.874 5.777 9.921 1.00 89.75 90 VAL A CA 1
ATOM 667 C C . VAL A 1 90 ? 1.136 4.312 9.587 1.00 89.75 90 VAL A C 1
ATOM 669 O O . VAL A 1 90 ? 2.254 3.845 9.761 1.00 89.75 90 VAL A O 1
ATOM 672 N N . GLY A 1 91 ? 0.149 3.592 9.053 1.00 86.50 91 GLY A N 1
ATOM 673 C CA . GLY A 1 91 ? 0.299 2.201 8.631 1.00 86.50 91 GLY A CA 1
ATOM 674 C C . GLY A 1 91 ? 1.350 2.043 7.531 1.00 86.50 91 GLY A C 1
ATOM 675 O O . GLY A 1 91 ? 2.203 1.160 7.619 1.00 86.50 91 GLY A O 1
ATOM 676 N N . GLY A 1 92 ? 1.350 2.947 6.546 1.00 85.44 92 GLY A N 1
ATOM 677 C CA . GLY A 1 92 ? 2.366 3.007 5.499 1.00 85.44 92 GLY A CA 1
ATOM 678 C C . GLY A 1 92 ? 3.760 3.317 6.045 1.00 85.44 92 GLY A C 1
ATOM 679 O O . GLY A 1 92 ? 4.723 2.657 5.666 1.00 85.44 92 GLY A O 1
ATOM 680 N N . ALA A 1 93 ? 3.881 4.261 6.981 1.00 87.81 93 ALA A N 1
ATOM 681 C CA . ALA A 1 93 ? 5.151 4.604 7.618 1.00 87.81 93 ALA A CA 1
ATOM 682 C C . ALA A 1 93 ? 5.687 3.467 8.499 1.00 87.81 93 ALA A C 1
ATOM 684 O O . ALA A 1 93 ? 6.883 3.186 8.466 1.00 87.81 93 ALA A O 1
ATOM 685 N N . ILE A 1 94 ? 4.821 2.776 9.246 1.00 87.06 94 ILE A N 1
ATOM 686 C CA . ILE A 1 94 ? 5.207 1.607 10.042 1.00 87.06 94 ILE A CA 1
ATOM 687 C C . ILE A 1 94 ? 5.730 0.502 9.122 1.00 87.06 94 ILE A C 1
ATOM 689 O O . ILE A 1 94 ? 6.816 -0.011 9.372 1.00 87.06 94 ILE A O 1
ATOM 693 N N . ALA A 1 95 ? 5.019 0.165 8.040 1.00 85.12 95 ALA A N 1
ATOM 694 C CA . ALA A 1 95 ? 5.504 -0.854 7.106 1.00 85.12 95 ALA A CA 1
ATOM 695 C C . ALA A 1 95 ? 6.760 -0.436 6.343 1.00 85.12 95 ALA A C 1
ATOM 697 O O . ALA A 1 95 ? 7.617 -1.276 6.095 1.00 85.12 95 ALA A O 1
ATOM 698 N N . ALA A 1 96 ? 6.907 0.847 6.019 1.00 84.88 96 ALA A N 1
ATOM 699 C CA . ALA A 1 96 ? 8.126 1.374 5.423 1.00 84.88 96 ALA A CA 1
ATOM 700 C C . ALA A 1 96 ? 9.353 1.121 6.319 1.00 84.88 96 ALA A C 1
ATOM 702 O O . ALA A 1 96 ? 10.416 0.752 5.827 1.00 84.88 96 ALA A O 1
ATOM 703 N N . HIS A 1 97 ? 9.200 1.261 7.636 1.00 83.94 97 HIS A N 1
ATOM 704 C CA . HIS A 1 97 ? 10.290 1.084 8.599 1.00 83.94 97 HIS A CA 1
ATOM 705 C C . HIS A 1 97 ? 10.365 -0.333 9.191 1.00 83.94 97 HIS A C 1
ATOM 707 O O . HIS A 1 97 ? 11.227 -0.599 10.029 1.00 83.94 97 HIS A O 1
ATOM 713 N N . ALA A 1 98 ? 9.493 -1.251 8.765 1.00 77.00 98 ALA A N 1
ATOM 714 C CA . ALA A 1 98 ? 9.470 -2.632 9.226 1.00 77.00 98 ALA A CA 1
ATOM 715 C C . ALA A 1 98 ? 10.052 -3.589 8.173 1.00 77.00 98 ALA A C 1
ATOM 717 O O . ALA A 1 98 ? 9.763 -3.506 6.980 1.00 77.00 98 ALA A O 1
ATOM 718 N N . GLY A 1 99 ? 10.850 -4.559 8.627 1.00 68.62 99 GLY A N 1
ATOM 719 C CA . GLY A 1 99 ? 11.370 -5.628 7.772 1.00 68.62 99 GLY A CA 1
ATOM 720 C C . GLY A 1 99 ? 12.340 -5.144 6.687 1.00 68.62 99 GLY A C 1
ATOM 721 O O . GLY A 1 99 ? 13.138 -4.236 6.900 1.00 68.62 99 GLY A O 1
ATOM 722 N N . THR A 1 100 ? 12.296 -5.780 5.514 1.00 64.31 100 THR A N 1
ATOM 723 C CA . THR A 1 100 ? 13.259 -5.570 4.416 1.00 64.31 100 THR A CA 1
ATOM 724 C C . THR A 1 100 ? 13.084 -4.244 3.668 1.00 64.31 100 THR A C 1
ATOM 726 O O . THR A 1 100 ? 13.952 -3.880 2.882 1.00 64.31 100 THR A O 1
ATOM 729 N N . ALA A 1 101 ? 11.989 -3.509 3.897 1.00 62.53 101 ALA A N 1
ATOM 730 C CA . ALA A 1 101 ? 11.767 -2.180 3.320 1.00 62.53 101 ALA A CA 1
ATOM 731 C C . ALA A 1 101 ? 12.582 -1.078 4.022 1.00 62.53 101 ALA A C 1
ATOM 733 O O . ALA A 1 101 ? 12.846 -0.033 3.428 1.00 62.53 101 ALA A O 1
ATOM 734 N N . ALA A 1 102 ? 13.029 -1.321 5.260 1.00 70.44 102 ALA A N 1
ATOM 735 C CA . ALA A 1 102 ? 13.681 -0.319 6.100 1.00 70.44 102 ALA A CA 1
ATOM 736 C C . ALA A 1 102 ? 15.018 0.197 5.535 1.00 70.44 102 ALA A C 1
ATOM 738 O O . ALA A 1 102 ? 15.471 1.271 5.920 1.00 70.44 102 ALA A O 1
ATOM 739 N N . THR A 1 103 ? 15.650 -0.534 4.617 1.00 76.50 103 THR A N 1
ATOM 740 C CA . THR A 1 103 ? 16.972 -0.193 4.075 1.00 76.50 103 THR A CA 1
ATOM 741 C C . THR A 1 103 ? 16.933 0.663 2.809 1.00 76.50 103 THR A C 1
ATOM 743 O O . THR A 1 103 ? 17.974 1.183 2.419 1.00 76.50 103 THR A O 1
ATOM 746 N N . ASP A 1 104 ? 15.772 0.826 2.163 1.00 81.94 104 ASP A N 1
ATOM 747 C CA . ASP A 1 104 ? 15.646 1.567 0.901 1.00 81.94 104 ASP A CA 1
ATOM 748 C C . ASP A 1 104 ? 14.565 2.656 0.982 1.00 81.94 104 ASP A C 1
ATOM 750 O O . ASP A 1 104 ? 13.364 2.382 1.001 1.00 81.94 104 ASP A O 1
ATOM 754 N N . MET A 1 105 ? 15.005 3.918 0.965 1.00 83.44 105 MET A N 1
ATOM 755 C CA . MET A 1 105 ? 14.149 5.110 1.009 1.00 83.44 105 MET A CA 1
ATOM 756 C C . MET A 1 105 ? 13.095 5.140 -0.109 1.00 83.44 105 MET A C 1
ATOM 758 O O . MET A 1 105 ? 11.994 5.672 0.070 1.00 83.44 105 MET A O 1
ATOM 762 N N . ARG A 1 106 ? 13.400 4.567 -1.278 1.00 81.69 106 ARG A N 1
ATOM 763 C CA . ARG A 1 106 ? 12.448 4.500 -2.388 1.00 81.69 106 ARG A CA 1
ATOM 764 C C . ARG A 1 106 ? 11.287 3.592 -1.998 1.00 81.69 106 ARG A C 1
ATOM 766 O O . ARG A 1 106 ? 10.131 4.008 -2.064 1.00 81.69 106 ARG A O 1
ATOM 773 N N . VAL A 1 107 ? 11.593 2.386 -1.519 1.00 80.00 107 VAL A N 1
ATOM 774 C CA . VAL A 1 107 ? 10.597 1.393 -1.081 1.00 80.00 107 VAL A CA 1
ATOM 775 C C . VAL A 1 107 ? 9.774 1.923 0.095 1.00 80.00 107 VAL A C 1
ATOM 777 O O . VAL A 1 107 ? 8.557 1.728 0.131 1.00 80.00 107 VAL A O 1
ATOM 780 N N . GLN A 1 108 ? 10.400 2.661 1.014 1.00 86.00 108 GLN A N 1
ATOM 781 C CA . GLN A 1 108 ? 9.698 3.356 2.095 1.00 86.00 108 GLN A CA 1
ATOM 782 C C . GLN A 1 108 ? 8.651 4.337 1.557 1.00 86.00 108 GLN A C 1
ATOM 784 O O . GLN A 1 108 ? 7.477 4.268 1.927 1.00 86.00 108 GLN A O 1
ATOM 789 N N . THR A 1 109 ? 9.060 5.208 0.633 1.00 85.75 109 THR A N 1
ATOM 790 C CA . THR A 1 109 ? 8.178 6.209 0.017 1.00 85.75 109 THR A CA 1
ATOM 791 C C . THR A 1 109 ? 7.014 5.538 -0.714 1.00 85.75 109 THR A C 1
ATOM 793 O O . THR A 1 109 ? 5.861 5.925 -0.536 1.00 85.75 109 THR A O 1
ATOM 796 N N . ALA A 1 110 ? 7.290 4.472 -1.466 1.00 85.06 110 ALA A N 1
ATOM 797 C CA . ALA A 1 110 ? 6.286 3.670 -2.163 1.00 85.06 110 ALA A CA 1
ATOM 798 C C . ALA A 1 110 ? 5.230 3.081 -1.225 1.00 85.06 110 ALA A C 1
ATOM 800 O O . ALA A 1 110 ? 4.038 3.104 -1.525 1.00 85.06 110 ALA A O 1
ATOM 801 N N . THR A 1 111 ? 5.682 2.563 -0.082 1.00 86.12 111 THR A N 1
ATOM 802 C CA . THR A 1 111 ? 4.828 1.927 0.925 1.00 86.12 111 THR A CA 1
ATOM 803 C C . THR A 1 111 ? 3.924 2.960 1.599 1.00 86.12 111 THR A C 1
ATOM 805 O O . THR A 1 111 ? 2.739 2.706 1.811 1.00 86.12 111 THR A O 1
ATOM 808 N N . ILE A 1 112 ? 4.443 4.164 1.859 1.00 88.88 112 ILE A N 1
ATOM 809 C CA . ILE A 1 112 ? 3.658 5.291 2.378 1.00 88.88 112 ILE A CA 1
ATOM 810 C C . ILE A 1 112 ? 2.602 5.743 1.359 1.00 88.88 112 ILE A C 1
ATOM 812 O O . ILE A 1 112 ? 1.433 5.902 1.714 1.00 88.88 112 ILE A O 1
ATOM 816 N N . VAL A 1 113 ? 2.986 5.905 0.088 1.00 89.75 113 VAL A N 1
ATOM 817 C CA . VAL A 1 113 ? 2.061 6.278 -0.996 1.00 89.75 113 VAL A CA 1
ATOM 818 C C . VAL A 1 113 ? 0.966 5.226 -1.166 1.00 89.75 113 VAL A C 1
ATOM 820 O O . VAL A 1 113 ? -0.208 5.584 -1.262 1.00 89.75 113 VAL A O 1
ATOM 823 N N . ALA A 1 114 ? 1.318 3.939 -1.138 1.00 87.56 114 ALA A N 1
ATOM 824 C CA . ALA A 1 114 ? 0.351 2.848 -1.187 1.00 87.56 114 ALA A CA 1
ATOM 825 C C . ALA A 1 114 ? -0.615 2.886 0.012 1.00 87.56 114 ALA A C 1
ATOM 827 O O . ALA A 1 114 ? -1.824 2.757 -0.172 1.00 87.56 114 ALA A O 1
ATOM 828 N N . GLY A 1 115 ? -0.116 3.141 1.227 1.00 87.75 115 GLY A N 1
ATOM 829 C CA . GLY A 1 115 ? -0.950 3.292 2.424 1.00 87.75 115 GLY A CA 1
ATOM 830 C C . GLY A 1 115 ? -1.972 4.429 2.306 1.00 87.75 115 GLY A C 1
ATOM 831 O O . GLY A 1 115 ? -3.152 4.239 2.607 1.00 87.75 115 GLY A O 1
ATOM 832 N N . LEU A 1 116 ? -1.552 5.592 1.800 1.00 89.69 116 LEU A N 1
ATOM 833 C CA . LEU A 1 116 ? -2.434 6.739 1.549 1.00 89.69 116 LEU A CA 1
ATOM 834 C C . LEU A 1 116 ? -3.462 6.462 0.443 1.00 89.69 116 LEU A C 1
ATOM 836 O O . LEU A 1 116 ? -4.651 6.738 0.621 1.00 89.69 116 LEU A O 1
ATOM 840 N N . ALA A 1 117 ? -3.018 5.899 -0.685 1.00 89.19 117 ALA A N 1
ATOM 841 C CA . ALA A 1 117 ? -3.885 5.547 -1.807 1.00 89.19 117 ALA A CA 1
ATOM 842 C C . ALA A 1 117 ? -4.959 4.537 -1.382 1.00 89.19 117 ALA A C 1
ATOM 844 O O . ALA A 1 117 ? -6.131 4.675 -1.750 1.00 89.19 117 ALA A O 1
ATOM 845 N N . PHE A 1 118 ? -4.588 3.560 -0.550 1.00 86.88 118 PHE A N 1
ATOM 846 C CA . PHE A 1 118 ? -5.552 2.623 0.000 1.00 86.88 118 PHE A CA 1
ATOM 847 C C . PHE A 1 118 ? -6.525 3.295 0.964 1.00 86.88 118 PHE A C 1
ATOM 849 O O . PHE A 1 118 ? -7.726 3.109 0.810 1.00 86.88 118 PHE A O 1
ATOM 856 N N . ALA A 1 119 ? -6.043 4.080 1.929 1.00 87.75 119 ALA A N 1
ATOM 857 C CA . ALA A 1 119 ? -6.911 4.759 2.888 1.00 87.75 119 ALA A CA 1
ATOM 858 C C . ALA A 1 119 ? -7.998 5.598 2.203 1.00 87.75 119 ALA A C 1
ATOM 860 O O . ALA A 1 119 ? -9.161 5.551 2.607 1.00 87.75 119 ALA A O 1
ATOM 861 N N . LEU A 1 120 ? -7.635 6.311 1.133 1.00 85.62 120 LEU A N 1
ATOM 862 C CA . LEU A 1 120 ? -8.583 7.039 0.292 1.00 85.62 120 LEU A CA 1
ATOM 863 C C . LEU A 1 120 ? -9.562 6.099 -0.411 1.00 85.62 120 LEU A C 1
ATOM 865 O O . LEU A 1 120 ? -10.770 6.310 -0.338 1.00 85.62 120 LEU A O 1
ATOM 869 N N . THR A 1 121 ? -9.057 5.049 -1.059 1.00 85.31 121 THR A N 1
ATOM 870 C CA . THR A 1 121 ? -9.895 4.084 -1.784 1.00 85.31 121 THR A CA 1
ATOM 871 C C . THR A 1 121 ? -10.887 3.393 -0.851 1.00 85.31 121 THR A C 1
ATOM 873 O O . THR A 1 121 ? -12.073 3.314 -1.156 1.00 85.31 121 THR A O 1
ATOM 876 N N . TYR A 1 122 ? -10.432 2.944 0.318 1.00 85.50 122 TYR A N 1
ATOM 877 C CA . TYR A 1 122 ? -11.285 2.352 1.337 1.00 85.50 122 TYR A CA 1
ATOM 878 C C . TYR A 1 122 ? -12.320 3.350 1.846 1.00 85.50 122 TYR A C 1
ATOM 880 O O . TYR A 1 122 ? -13.490 3.000 1.932 1.00 85.50 122 TYR A O 1
ATOM 888 N N . TRP A 1 123 ? -11.935 4.594 2.146 1.00 85.75 123 TRP A N 1
ATOM 889 C CA . TRP A 1 123 ? -12.896 5.592 2.615 1.00 85.75 123 TRP A CA 1
ATOM 890 C C . TRP A 1 123 ? -13.996 5.863 1.577 1.00 85.75 123 TRP A C 1
ATOM 892 O O . TRP A 1 123 ? -15.172 5.875 1.936 1.00 85.75 123 TRP A O 1
ATOM 902 N N . ILE A 1 124 ? -13.637 5.989 0.294 1.00 83.38 124 ILE A N 1
ATOM 903 C CA . ILE A 1 124 ? -14.597 6.159 -0.813 1.00 83.38 124 ILE A CA 1
ATOM 904 C C . ILE A 1 124 ? -15.569 4.978 -0.881 1.00 83.38 124 ILE A C 1
ATOM 906 O O . ILE A 1 124 ? -16.761 5.158 -1.106 1.00 83.38 124 ILE A O 1
ATOM 910 N N . VAL A 1 125 ? -15.053 3.764 -0.708 1.00 81.38 125 VAL A N 1
ATOM 911 C CA . VAL A 1 125 ? -15.812 2.525 -0.887 1.00 81.38 125 VAL A CA 1
ATOM 912 C C . VAL A 1 125 ? -16.658 2.166 0.338 1.00 81.38 125 VAL A C 1
ATOM 914 O O . VAL A 1 125 ? -17.733 1.588 0.189 1.00 81.38 125 VAL A O 1
ATOM 917 N N . ALA A 1 126 ? -16.152 2.441 1.539 1.00 76.69 126 ALA A N 1
ATOM 918 C CA . ALA A 1 126 ? -16.639 1.866 2.790 1.00 76.69 126 ALA A CA 1
ATOM 919 C C . ALA A 1 126 ? -16.791 2.862 3.946 1.00 76.69 126 ALA A C 1
ATOM 921 O O . ALA A 1 126 ? -17.515 2.576 4.894 1.00 76.69 126 ALA A O 1
ATOM 922 N N . GLY A 1 127 ? -16.105 4.005 3.895 1.00 63.44 127 GLY A N 1
ATOM 923 C CA . GLY A 1 127 ? -15.998 4.944 5.013 1.00 63.44 127 GLY A CA 1
ATOM 924 C C . GLY A 1 127 ? -17.055 6.049 5.040 1.00 63.44 127 GLY A C 1
ATOM 925 O O . GLY A 1 127 ? -17.021 6.870 5.950 1.00 63.44 127 GLY A O 1
ATOM 926 N N . HIS A 1 128 ? -17.974 6.112 4.072 1.00 65.19 128 HIS A N 1
ATOM 927 C CA . HIS A 1 128 ? -19.050 7.116 4.043 1.00 65.19 128 HIS A CA 1
ATOM 928 C C . HIS A 1 128 ? -20.431 6.579 4.476 1.00 65.19 128 HIS A C 1
ATOM 930 O O . HIS A 1 128 ? -21.385 7.359 4.545 1.00 65.19 128 HIS A O 1
ATOM 936 N N . ASP A 1 129 ? -20.522 5.275 4.765 1.00 58.94 129 ASP A N 1
ATOM 937 C CA . ASP A 1 129 ? -21.747 4.558 5.162 1.00 58.94 129 ASP A CA 1
ATOM 938 C C . ASP A 1 129 ? -22.044 4.646 6.652 1.00 58.94 129 ASP A C 1
ATOM 940 O O . ASP A 1 129 ? -23.240 4.589 7.010 1.00 58.94 129 ASP A O 1
#

Organism: NCBI:txid401562

Nearest PDB structures (foldseek):
  8bef-assembly1_Y  TM=4.308E-01  e=9.560E-01  Arabidopsis thaliana
  8e73-assembly1_AK  TM=4.350E-01  e=1.707E+00  Vigna radiata
  8scx-assembly1_B  TM=4.655E-01  e=5.713E+00  Saccharomyces cerevisiae
  6m20-assembly3_C  TM=2.290E-01  e=1.707E+00  Plasmodium falciparum

Mean predicted aligned error: 6.13 Å

Solvent-accessible surface area (backbone atoms only — not comparable to full-atom values): 6603 Å² total; per-residue (Å²): 129,60,70,64,58,41,64,72,46,52,49,56,51,36,47,53,51,10,15,43,50,10,29,44,67,58,42,59,88,74,57,79,77,55,84,65,51,79,71,39,70,69,55,46,51,52,52,52,51,52,49,51,53,42,15,49,53,39,37,63,56,42,45,63,47,48,52,53,51,51,53,51,38,65,75,66,64,54,56,54,64,67,60,35,38,51,49,13,39,50,37,10,48,50,33,14,64,40,75,88,32,51,83,37,72,58,54,21,52,17,25,25,47,17,23,35,46,25,23,50,46,46,32,76,74,63,18,81,120

Radius of gyration: 15.99 Å; Cα contacts (8 Å, |Δi|>4): 146; chains: 1; bounding box: 41×22×46 Å

Sequence (129 aa):
MSAVLRILFLIPMGFVLACCAGAAALILPFVELPGAAMSNPAQVVDLVFLFTLQAAQVGWTALVPFLVFLVLSEALRLRSILIHLIAGLVGGAIAAHAGTAATDMRVQTATIVAGLAFALTYWIVAGHD